Protein AF-A0A8T3KQ32-F1 (afdb_monomer_lite)

Sequence (77 aa):
MYRNLIELIKSKRIQKGITLQNMAEKLGYKSKSSYYNVENGRVKVTLEQFINICKVLEFTKGEILKIAELFIDDEVA

pLDDT: mean 87.84, std 12.56, range [43.03, 98.06]

Structure (mmCIF, N/CA/C/O backbone):
data_AF-A0A8T3KQ32-F1
#
_entry.id   AF-A0A8T3KQ32-F1
#
loop_
_atom_site.group_PDB
_atom_site.id
_atom_site.type_symbol
_atom_site.label_atom_id
_atom_site.label_alt_id
_atom_site.label_comp_id
_atom_site.label_asym_id
_atom_site.label_entity_id
_atom_site.label_seq_id
_atom_site.pdbx_PDB_ins_code
_atom_site.Cartn_x
_atom_site.Cartn_y
_atom_site.Cartn_z
_atom_site.occupancy
_atom_site.B_iso_or_equiv
_atom_site.auth_seq_id
_atom_site.auth_comp_id
_atom_site.auth_asym_id
_atom_site.auth_atom_id
_atom_site.pdbx_PDB_model_num
ATOM 1 N N . MET A 1 1 ? 13.526 6.906 -8.322 1.00 60.62 1 MET A N 1
ATOM 2 C CA . MET A 1 1 ? 12.770 5.983 -7.435 1.00 60.62 1 MET A CA 1
ATOM 3 C C . MET A 1 1 ? 11.344 5.912 -7.965 1.00 60.62 1 MET A C 1
ATOM 5 O O . MET A 1 1 ? 10.809 6.958 -8.298 1.00 60.62 1 MET A O 1
ATOM 9 N N . TYR A 1 2 ? 10.795 4.706 -8.101 1.00 73.81 2 TYR A N 1
ATOM 10 C CA . TYR A 1 2 ? 9.620 4.282 -8.887 1.00 73.81 2 TYR A CA 1
ATOM 11 C C . TYR A 1 2 ? 8.313 5.100 -8.728 1.00 73.81 2 TYR A C 1
ATOM 13 O O . TYR A 1 2 ? 7.320 4.612 -8.188 1.00 73.81 2 TYR A O 1
ATOM 21 N N . ARG A 1 3 ? 8.290 6.357 -9.185 1.00 78.25 3 ARG A N 1
ATOM 22 C CA . ARG A 1 3 ? 7.167 7.285 -8.972 1.00 78.25 3 ARG A CA 1
ATOM 23 C C . ARG A 1 3 ? 5.873 6.797 -9.638 1.00 78.25 3 ARG A C 1
ATOM 25 O O . ARG A 1 3 ? 4.838 6.789 -8.978 1.00 78.25 3 ARG A O 1
ATOM 32 N N . ASN A 1 4 ? 5.962 6.289 -10.867 1.00 81.62 4 ASN A N 1
ATOM 33 C CA . ASN A 1 4 ? 4.812 5.791 -11.635 1.00 81.62 4 ASN A CA 1
ATOM 34 C C . ASN A 1 4 ? 4.104 4.615 -10.936 1.00 81.62 4 ASN A C 1
ATOM 36 O O . ASN A 1 4 ? 2.877 4.583 -10.842 1.00 81.62 4 ASN A O 1
ATOM 40 N N . LEU A 1 5 ? 4.872 3.680 -10.364 1.00 82.38 5 LEU A N 1
ATOM 41 C CA . LEU A 1 5 ? 4.332 2.563 -9.583 1.00 82.38 5 LEU A CA 1
ATOM 42 C C . LEU A 1 5 ? 3.524 3.055 -8.375 1.00 82.38 5 LEU A C 1
ATOM 44 O O . LEU A 1 5 ? 2.421 2.576 -8.104 1.00 82.38 5 LEU A O 1
ATOM 48 N N . ILE A 1 6 ? 4.097 3.998 -7.628 1.00 88.06 6 ILE A N 1
ATOM 49 C CA . ILE A 1 6 ? 3.504 4.521 -6.397 1.00 88.06 6 ILE A CA 1
ATOM 50 C C . ILE A 1 6 ? 2.192 5.250 -6.700 1.00 88.06 6 ILE A C 1
ATOM 52 O O . ILE A 1 6 ? 1.195 5.049 -6.002 1.00 88.06 6 ILE A O 1
ATOM 56 N N . GLU A 1 7 ? 2.172 6.059 -7.759 1.00 87.81 7 GLU A N 1
ATOM 57 C CA . GLU A 1 7 ? 0.973 6.764 -8.212 1.00 87.81 7 GLU A CA 1
ATOM 58 C C . GLU A 1 7 ? -0.139 5.800 -8.622 1.00 87.81 7 GLU A C 1
ATOM 60 O O . GLU A 1 7 ? -1.303 6.019 -8.273 1.00 87.81 7 GLU A O 1
ATOM 65 N N . LEU A 1 8 ? 0.204 4.694 -9.283 1.00 88.31 8 LEU A N 1
ATOM 66 C CA . LEU A 1 8 ? -0.778 3.690 -9.669 1.00 88.31 8 LEU A CA 1
ATOM 67 C C . LEU A 1 8 ? -1.361 2.947 -8.460 1.00 88.31 8 LEU A C 1
ATOM 69 O O . LEU A 1 8 ? -2.583 2.809 -8.369 1.00 88.31 8 LEU A O 1
ATOM 73 N N . ILE A 1 9 ? -0.520 2.510 -7.514 1.00 91.88 9 ILE A N 1
ATOM 74 C CA . ILE A 1 9 ? -0.972 1.876 -6.261 1.00 91.88 9 ILE A CA 1
ATOM 75 C C . ILE A 1 9 ? -1.952 2.800 -5.537 1.00 91.88 9 ILE A C 1
ATOM 77 O O . ILE A 1 9 ? -3.062 2.389 -5.187 1.00 91.88 9 ILE A O 1
ATOM 81 N N . LYS A 1 10 ? -1.566 4.069 -5.372 1.00 94.19 10 LYS A N 1
ATOM 82 C CA . LYS A 1 10 ? -2.379 5.082 -4.698 1.00 94.19 10 LYS A CA 1
ATOM 83 C C . LYS A 1 10 ? -3.698 5.320 -5.429 1.00 94.19 10 LYS A C 1
ATOM 85 O O . LYS A 1 10 ? -4.750 5.382 -4.792 1.00 94.19 10 LYS A O 1
ATOM 90 N N . SER A 1 11 ? -3.661 5.410 -6.756 1.00 93.50 11 SER A N 1
ATOM 91 C CA . SER A 1 11 ? -4.852 5.611 -7.586 1.00 93.50 11 SER A CA 1
ATOM 92 C C . SER A 1 11 ? -5.819 4.437 -7.470 1.00 93.50 11 SER A C 1
ATOM 94 O O . SER A 1 11 ? -7.002 4.648 -7.207 1.00 93.50 11 SER A O 1
ATOM 96 N N . LYS A 1 12 ? -5.325 3.196 -7.573 1.00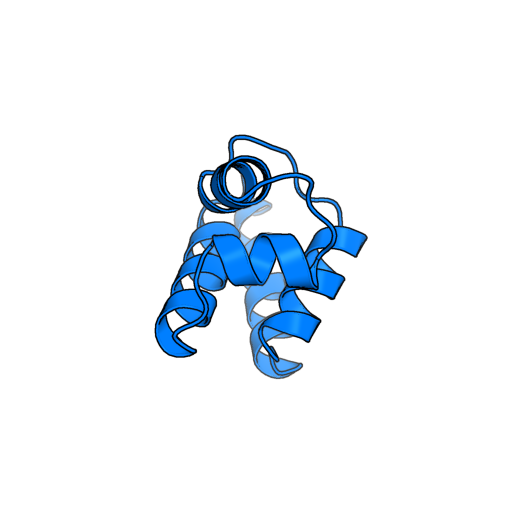 95.25 12 LYS A N 1
ATOM 97 C CA . LYS A 1 12 ? -6.146 1.990 -7.411 1.00 95.25 12 LYS A CA 1
ATOM 98 C C . LYS A 1 12 ? -6.749 1.913 -6.009 1.00 95.25 12 LYS A C 1
ATOM 100 O O . LYS A 1 12 ? -7.936 1.633 -5.871 1.00 95.25 12 LYS A O 1
ATOM 105 N N . ARG A 1 13 ? -5.971 2.223 -4.966 1.00 97.12 13 ARG A N 1
ATOM 106 C CA . ARG A 1 13 ? -6.477 2.277 -3.588 1.00 97.12 13 ARG A CA 1
ATOM 107 C C . ARG A 1 13 ? -7.641 3.260 -3.448 1.00 97.12 13 ARG A C 1
ATOM 109 O O . ARG A 1 13 ? -8.657 2.908 -2.850 1.00 97.12 13 ARG A O 1
ATOM 116 N N . ILE A 1 14 ? -7.496 4.470 -3.994 1.00 97.19 14 ILE A N 1
ATOM 117 C CA . ILE A 1 14 ? -8.537 5.508 -3.950 1.00 97.19 14 ILE A CA 1
ATOM 118 C C . ILE A 1 14 ? -9.785 5.058 -4.716 1.00 97.19 14 ILE A C 1
ATOM 120 O O . ILE A 1 14 ? -10.882 5.171 -4.178 1.00 97.19 14 ILE A O 1
ATOM 124 N N . GLN A 1 15 ? -9.631 4.481 -5.913 1.00 96.81 15 GLN A N 1
ATOM 125 C CA . GLN A 1 15 ? -10.750 3.953 -6.709 1.00 96.81 15 GLN A CA 1
ATOM 126 C C . GLN A 1 15 ? -11.550 2.876 -5.964 1.00 96.81 15 GLN A C 1
ATOM 128 O O . GLN A 1 15 ? -12.765 2.805 -6.106 1.00 96.81 15 GLN A O 1
ATOM 133 N N . LYS A 1 16 ? -10.886 2.061 -5.136 1.00 96.38 16 LYS A N 1
ATOM 134 C CA . LYS A 1 16 ? -11.545 1.032 -4.316 1.00 96.38 16 LYS A CA 1
ATOM 135 C C . LYS A 1 16 ? -12.117 1.553 -2.996 1.00 96.38 16 LYS A C 1
ATOM 137 O O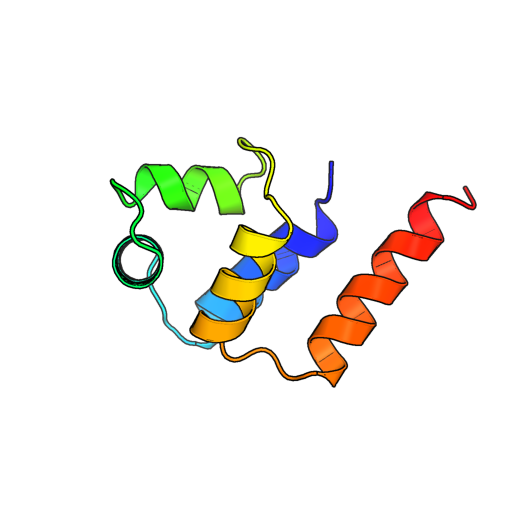 . LYS A 1 16 ? -12.646 0.763 -2.222 1.00 96.38 16 LYS A O 1
ATOM 142 N N . GLY A 1 17 ? -11.966 2.844 -2.695 1.00 97.31 17 GLY A N 1
ATOM 143 C CA . GLY A 1 17 ? -12.415 3.428 -1.428 1.00 97.31 17 GLY A CA 1
ATOM 144 C C . GLY A 1 17 ? -11.669 2.898 -0.197 1.00 97.31 17 GLY A C 1
ATOM 145 O O . GLY A 1 17 ? -12.152 3.039 0.923 1.00 97.31 17 GLY A O 1
ATOM 146 N N . ILE A 1 18 ? -10.493 2.284 -0.373 1.00 97.56 18 ILE A N 1
ATOM 147 C CA . ILE A 1 18 ? -9.732 1.697 0.734 1.00 97.56 18 ILE A CA 1
ATOM 148 C C . ILE A 1 18 ? -8.900 2.795 1.403 1.00 97.56 18 ILE A C 1
ATOM 150 O O . ILE A 1 18 ? -8.127 3.511 0.758 1.00 97.56 18 ILE A O 1
ATOM 154 N N . THR A 1 19 ? -9.023 2.951 2.719 1.00 98.06 19 THR A N 1
ATOM 155 C CA . THR A 1 19 ? -8.245 3.964 3.445 1.00 98.06 19 THR A CA 1
ATOM 156 C C . THR A 1 19 ? -6.794 3.519 3.665 1.00 98.06 19 THR A C 1
ATOM 158 O O . THR A 1 19 ? -6.469 2.332 3.626 1.00 98.06 19 THR A O 1
ATOM 161 N N . LEU A 1 20 ? -5.898 4.468 3.960 1.00 97.94 20 LEU A N 1
ATOM 162 C CA . LEU A 1 20 ? -4.516 4.157 4.360 1.00 97.94 20 LEU A CA 1
ATOM 163 C C . LEU A 1 20 ? -4.454 3.268 5.614 1.00 97.94 20 LEU A C 1
ATOM 165 O O . LEU A 1 20 ? -3.559 2.436 5.729 1.00 97.94 20 LEU A O 1
ATOM 169 N N . GLN A 1 21 ? -5.398 3.446 6.544 1.00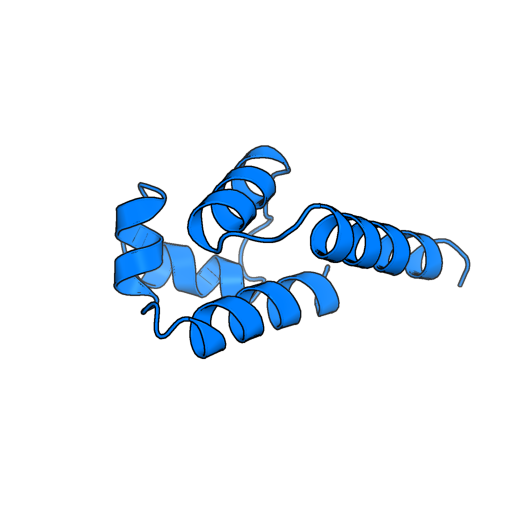 98.06 21 GLN A N 1
ATOM 170 C CA . GLN A 1 21 ? -5.497 2.629 7.753 1.00 98.06 21 GLN A CA 1
ATOM 171 C C . GLN A 1 21 ? -5.894 1.190 7.400 1.00 98.06 21 GLN A C 1
ATOM 173 O O . GLN A 1 21 ? -5.241 0.256 7.851 1.00 98.06 21 GLN A O 1
ATOM 178 N N . ASN A 1 22 ? -6.870 1.003 6.505 1.00 97.88 22 ASN A N 1
ATOM 179 C CA . ASN A 1 22 ? -7.264 -0.339 6.069 1.00 97.88 22 ASN A CA 1
ATOM 180 C C . ASN A 1 22 ? -6.147 -1.060 5.314 1.00 97.88 22 ASN A C 1
ATOM 182 O O . ASN A 1 22 ? -5.991 -2.267 5.469 1.00 97.88 22 ASN A O 1
ATOM 186 N N . MET A 1 23 ? -5.357 -0.344 4.508 1.00 97.94 23 MET A N 1
ATOM 187 C CA . MET A 1 23 ? -4.170 -0.936 3.885 1.00 97.94 23 MET A CA 1
ATOM 188 C C . MET A 1 23 ? -3.150 -1.375 4.928 1.00 97.94 23 MET A C 1
ATOM 190 O O . MET A 1 23 ? -2.619 -2.478 4.824 1.00 97.94 23 MET A O 1
ATOM 194 N N . ALA A 1 24 ? -2.896 -0.535 5.937 1.00 97.56 24 ALA A N 1
ATOM 195 C CA . ALA A 1 24 ? -1.982 -0.876 7.015 1.00 97.56 24 ALA A CA 1
ATOM 196 C C . ALA A 1 24 ? -2.420 -2.161 7.733 1.00 97.56 24 ALA A C 1
ATOM 198 O O . ALA A 1 24 ? -1.620 -3.081 7.866 1.00 97.56 24 ALA A O 1
ATOM 199 N N . GLU A 1 25 ? -3.698 -2.257 8.098 1.00 97.75 25 GLU A N 1
ATOM 200 C CA . GLU A 1 25 ? -4.290 -3.433 8.747 1.00 97.75 25 GLU A CA 1
ATOM 201 C C . GLU A 1 25 ? -4.203 -4.687 7.869 1.00 97.75 25 GLU A C 1
ATOM 203 O O . GLU A 1 25 ? -3.703 -5.718 8.312 1.00 97.75 25 GLU A O 1
ATOM 208 N N . LYS A 1 26 ? -4.629 -4.600 6.601 1.00 97.06 26 LYS A N 1
ATOM 209 C CA . LYS A 1 26 ? -4.652 -5.744 5.670 1.00 97.06 26 LYS A CA 1
ATOM 210 C C . LYS A 1 26 ? -3.262 -6.279 5.327 1.00 97.06 26 LYS A C 1
ATOM 212 O O . LYS A 1 26 ? -3.137 -7.444 4.968 1.00 97.06 26 LYS A O 1
ATOM 217 N N . LEU A 1 27 ? -2.237 -5.433 5.401 1.00 96.25 27 LEU A N 1
ATOM 218 C CA . LEU A 1 27 ? -0.855 -5.775 5.059 1.00 96.25 27 LEU A CA 1
ATOM 219 C C . LEU A 1 27 ? 0.032 -5.985 6.297 1.00 96.25 27 LEU A C 1
ATOM 221 O O . LEU A 1 27 ? 1.233 -6.199 6.151 1.00 96.25 27 LEU A O 1
ATOM 225 N N . GLY A 1 28 ? -0.532 -5.913 7.508 1.00 95.62 28 GLY A N 1
ATOM 226 C CA . GLY A 1 28 ? 0.205 -6.137 8.755 1.00 95.62 28 GLY A CA 1
ATOM 227 C C . GLY A 1 28 ? 1.200 -5.028 9.117 1.00 95.62 28 GLY A C 1
ATOM 228 O O . GLY A 1 28 ? 2.151 -5.263 9.862 1.00 95.62 28 GLY A O 1
ATOM 229 N N . TYR A 1 29 ? 1.016 -3.809 8.606 1.00 95.56 29 TYR A N 1
ATOM 230 C CA . TYR A 1 29 ? 1.827 -2.66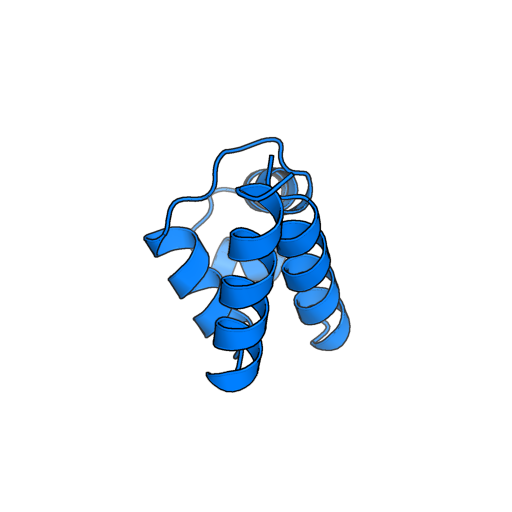7 9.017 1.00 95.56 29 TYR A CA 1
ATOM 231 C C . TYR A 1 29 ? 1.428 -2.174 10.411 1.00 95.56 29 TYR A C 1
ATOM 233 O O . TYR A 1 29 ? 0.256 -2.119 10.767 1.00 95.56 29 TYR A O 1
ATOM 241 N N . LYS A 1 30 ? 2.420 -1.694 11.171 1.00 93.62 30 LYS A N 1
ATOM 242 C CA . LYS A 1 30 ? 2.227 -1.193 12.543 1.00 93.62 30 LYS A CA 1
ATOM 243 C C . LYS A 1 30 ? 1.317 0.037 12.644 1.00 93.62 30 LYS A C 1
ATOM 245 O O . LYS A 1 30 ? 0.814 0.327 13.722 1.00 93.62 30 LYS A O 1
ATOM 250 N N . SER A 1 31 ? 1.171 0.816 11.570 1.00 96.50 31 SER A N 1
ATOM 251 C CA . SER A 1 31 ? 0.389 2.057 11.589 1.00 96.50 31 SER A CA 1
ATOM 252 C C . SER A 1 31 ? -0.019 2.520 10.190 1.00 96.50 31 SER A C 1
ATOM 254 O O . SER A 1 31 ? 0.658 2.213 9.204 1.00 96.50 31 SER A O 1
ATOM 256 N N . LYS A 1 32 ? -1.047 3.379 10.118 1.00 97.38 32 LYS A N 1
ATOM 257 C CA . LYS A 1 32 ? -1.368 4.191 8.930 1.00 97.38 32 LYS A CA 1
ATOM 258 C C . LYS A 1 32 ? -0.131 4.875 8.344 1.00 97.38 32 LYS A C 1
ATOM 260 O O . LYS A 1 32 ? 0.057 4.870 7.131 1.00 97.38 32 LYS A O 1
ATOM 265 N N . SER A 1 33 ? 0.702 5.473 9.197 1.00 97.06 33 SER A N 1
ATOM 266 C CA . SER A 1 33 ? 1.894 6.222 8.781 1.00 97.06 33 SER A CA 1
ATOM 267 C C . SER A 1 33 ? 2.926 5.331 8.089 1.00 97.06 33 SER A C 1
ATOM 269 O O . SER A 1 33 ? 3.578 5.762 7.141 1.00 97.06 33 SER A O 1
ATOM 271 N N . SER A 1 34 ? 3.039 4.068 8.510 1.00 95.31 34 SER A N 1
ATOM 272 C CA . SER A 1 34 ? 3.910 3.083 7.864 1.00 95.31 34 SER A CA 1
ATOM 273 C C . SER A 1 34 ? 3.497 2.843 6.410 1.00 95.31 34 SER A C 1
ATOM 275 O O . SER A 1 34 ? 4.352 2.880 5.529 1.00 95.31 34 SER A O 1
ATOM 277 N N . TYR A 1 35 ? 2.196 2.682 6.141 1.00 96.94 35 TYR A N 1
ATOM 278 C CA . TYR A 1 35 ? 1.701 2.534 4.770 1.00 96.94 35 TYR A CA 1
ATOM 279 C C . TYR A 1 35 ? 1.717 3.859 3.988 1.00 96.94 35 TYR A C 1
ATOM 281 O O . TYR A 1 35 ? 2.049 3.887 2.808 1.00 96.94 35 TYR A O 1
ATOM 289 N N . TYR A 1 36 ? 1.456 4.992 4.645 1.00 96.62 36 TYR A N 1
ATOM 290 C CA . TYR A 1 36 ? 1.616 6.313 4.032 1.00 96.62 36 TYR A CA 1
ATOM 291 C C . TYR A 1 36 ? 3.032 6.512 3.470 1.00 96.62 36 TYR A C 1
ATOM 293 O O . TYR A 1 36 ? 3.184 7.015 2.361 1.00 96.62 36 TYR A O 1
ATOM 301 N N . ASN A 1 37 ? 4.075 6.083 4.185 1.00 94.62 37 ASN A N 1
ATOM 302 C CA . ASN A 1 37 ? 5.450 6.199 3.699 1.00 94.62 37 ASN A CA 1
ATOM 303 C C . ASN A 1 37 ? 5.698 5.392 2.413 1.00 94.62 37 ASN A C 1
ATOM 305 O O . ASN A 1 37 ? 6.499 5.830 1.586 1.00 94.62 37 ASN A O 1
ATOM 309 N N . VAL A 1 38 ? 4.991 4.271 2.217 1.00 93.44 38 VAL A N 1
ATOM 310 C CA . VAL A 1 38 ? 5.014 3.491 0.968 1.00 93.44 38 VAL A CA 1
ATOM 311 C C . VAL A 1 38 ? 4.441 4.323 -0.180 1.00 93.44 38 VAL A C 1
ATOM 313 O O . VAL A 1 38 ? 5.124 4.549 -1.175 1.00 93.44 38 VAL A O 1
ATOM 316 N N . GLU A 1 39 ? 3.234 4.876 -0.012 1.00 93.69 39 GLU A N 1
ATOM 317 C CA . GLU A 1 39 ? 2.567 5.688 -1.047 1.00 93.69 39 GLU A CA 1
ATOM 318 C C . GLU A 1 39 ? 3.212 7.060 -1.310 1.00 93.69 39 GLU A C 1
ATOM 320 O O . GLU A 1 39 ? 2.784 7.788 -2.204 1.00 93.69 39 GLU A O 1
ATOM 325 N N . ASN A 1 40 ? 4.223 7.444 -0.530 1.00 91.94 40 ASN A N 1
ATOM 326 C CA . ASN A 1 40 ? 4.975 8.686 -0.721 1.00 91.94 40 ASN A CA 1
ATOM 327 C C . ASN A 1 40 ? 6.441 8.435 -1.100 1.00 91.94 40 ASN A C 1
ATOM 329 O O . ASN A 1 40 ? 7.229 9.378 -1.114 1.00 91.94 40 ASN A O 1
ATOM 333 N N . GLY A 1 41 ? 6.826 7.183 -1.371 1.00 89.06 41 GLY A N 1
ATOM 334 C CA . GLY A 1 41 ? 8.188 6.839 -1.791 1.00 89.06 41 GLY A CA 1
ATOM 335 C C . GLY A 1 41 ? 9.252 7.115 -0.733 1.00 89.06 41 GLY A C 1
ATOM 336 O O . GLY A 1 41 ? 10.414 7.321 -1.060 1.00 89.06 41 GLY A O 1
ATOM 337 N N . ARG A 1 42 ? 8.866 7.148 0.546 1.00 91.25 42 ARG A N 1
ATOM 338 C CA . ARG A 1 42 ? 9.788 7.376 1.671 1.00 91.25 42 ARG A CA 1
ATOM 339 C C . ARG A 1 42 ? 10.458 6.092 2.147 1.00 91.25 42 ARG A C 1
ATOM 341 O O . ARG A 1 42 ? 11.391 6.144 2.939 1.00 91.25 42 ARG A O 1
ATOM 348 N N . VAL A 1 43 ? 9.964 4.944 1.690 1.00 90.12 43 VAL A N 1
ATOM 349 C CA . VAL A 1 43 ? 10.526 3.622 1.967 1.00 90.12 43 VAL A CA 1
ATOM 350 C C . VAL A 1 43 ? 10.643 2.833 0.672 1.00 90.12 43 VAL A C 1
ATOM 352 O O . VAL A 1 43 ? 9.818 2.970 -0.233 1.00 90.12 43 VAL A O 1
ATOM 355 N N . LYS A 1 44 ? 11.677 1.995 0.587 1.00 86.38 44 LYS A N 1
ATOM 356 C CA . LYS A 1 44 ? 11.856 1.069 -0.530 1.00 86.38 44 LYS A CA 1
ATOM 357 C C . LYS A 1 44 ? 10.833 -0.064 -0.395 1.00 86.38 44 LYS A C 1
ATOM 359 O O . LYS A 1 44 ? 10.680 -0.617 0.691 1.00 86.38 44 LYS A O 1
ATOM 364 N N . VAL A 1 45 ? 10.144 -0.387 -1.484 1.00 87.50 45 VAL A N 1
ATOM 365 C CA . VAL A 1 45 ? 9.149 -1.468 -1.534 1.00 87.50 45 VAL A CA 1
ATOM 366 C C . VAL A 1 45 ? 9.831 -2.732 -2.038 1.00 87.50 45 VAL A C 1
ATOM 368 O O . VAL A 1 45 ? 10.480 -2.703 -3.083 1.00 87.50 45 VAL A O 1
ATOM 371 N N . THR A 1 46 ? 9.721 -3.832 -1.295 1.00 89.25 46 THR A N 1
ATOM 372 C CA . THR A 1 46 ? 10.211 -5.141 -1.751 1.00 89.25 46 THR A CA 1
ATOM 373 C C . THR A 1 46 ? 9.233 -5.773 -2.745 1.00 89.25 46 THR A C 1
ATOM 375 O O . THR A 1 46 ? 8.048 -5.435 -2.762 1.00 89.25 46 THR A O 1
ATOM 378 N N . LEU A 1 47 ? 9.700 -6.734 -3.551 1.00 87.31 47 LEU A N 1
ATOM 379 C CA . LEU A 1 47 ? 8.832 -7.472 -4.478 1.00 87.31 47 LEU A CA 1
ATOM 380 C C . LEU A 1 47 ? 7.670 -8.165 -3.747 1.00 87.31 47 LEU A C 1
ATOM 382 O O . LEU A 1 47 ? 6.532 -8.122 -4.202 1.00 87.31 47 LEU A O 1
ATOM 386 N N . GLU A 1 48 ? 7.938 -8.755 -2.583 1.00 91.75 48 GLU A N 1
ATOM 387 C CA . GLU A 1 48 ? 6.911 -9.395 -1.758 1.00 91.75 48 GLU A CA 1
ATOM 388 C C . GLU A 1 48 ? 5.849 -8.393 -1.279 1.00 91.75 48 GLU A C 1
ATOM 390 O O . GLU A 1 48 ? 4.650 -8.647 -1.400 1.00 91.75 48 GLU A O 1
ATOM 395 N N . GLN A 1 49 ? 6.274 -7.223 -0.789 1.00 91.81 49 GLN A N 1
ATOM 396 C CA . GLN A 1 49 ? 5.353 -6.157 -0.387 1.00 91.81 49 GLN A CA 1
ATOM 397 C C . GLN A 1 49 ? 4.503 -5.687 -1.565 1.00 91.81 49 GLN A C 1
ATOM 399 O O . GLN A 1 49 ? 3.293 -5.525 -1.414 1.00 91.81 49 GLN A O 1
ATOM 404 N N . PHE A 1 50 ? 5.114 -5.513 -2.737 1.00 90.75 50 PHE A N 1
ATOM 405 C CA . PHE A 1 50 ? 4.399 -5.159 -3.956 1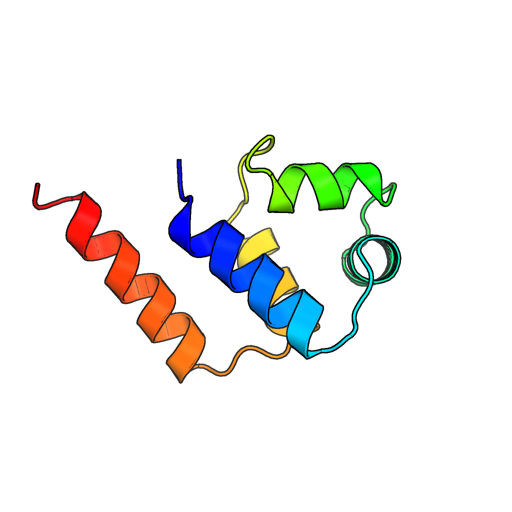.00 90.75 50 PHE A CA 1
ATOM 406 C C . PHE A 1 50 ? 3.337 -6.209 -4.313 1.00 90.75 50 PHE A C 1
ATOM 408 O O . PHE A 1 50 ? 2.172 -5.858 -4.493 1.00 90.75 50 PHE A O 1
ATOM 415 N N . ILE A 1 51 ? 3.692 -7.497 -4.313 1.00 91.56 51 ILE A N 1
ATOM 416 C CA . ILE A 1 51 ? 2.751 -8.597 -4.574 1.00 91.56 51 ILE A CA 1
ATOM 417 C C . ILE A 1 51 ? 1.585 -8.575 -3.575 1.00 91.56 51 ILE A C 1
ATOM 419 O O . ILE A 1 51 ? 0.428 -8.728 -3.971 1.00 91.56 51 ILE A O 1
ATOM 423 N N . ASN A 1 52 ? 1.858 -8.362 -2.288 1.00 95.31 52 ASN A N 1
ATOM 424 C CA . ASN A 1 52 ? 0.816 -8.313 -1.261 1.00 95.31 52 ASN A CA 1
ATOM 425 C C . ASN A 1 52 ? -0.106 -7.097 -1.431 1.00 95.31 52 ASN A C 1
ATOM 427 O O . ASN A 1 52 ? -1.326 -7.235 -1.321 1.00 95.31 52 ASN A O 1
ATOM 431 N N . ILE A 1 53 ? 0.444 -5.931 -1.783 1.00 95.06 53 ILE A N 1
ATOM 432 C CA . ILE A 1 53 ? -0.340 -4.741 -2.139 1.00 95.06 53 ILE A CA 1
ATOM 433 C C . ILE A 1 53 ? -1.237 -5.037 -3.345 1.00 95.06 53 ILE A C 1
ATOM 435 O O . ILE A 1 53 ? -2.432 -4.743 -3.297 1.00 95.06 53 ILE A O 1
ATOM 439 N N . CYS A 1 54 ? -0.697 -5.661 -4.396 1.00 93.88 54 CYS A N 1
ATOM 440 C CA . CYS A 1 54 ? -1.462 -6.037 -5.582 1.00 93.88 54 CYS A CA 1
ATOM 441 C C . CYS A 1 54 ? -2.626 -6.972 -5.250 1.00 93.88 54 CYS A C 1
ATOM 443 O O . CYS A 1 54 ? -3.722 -6.774 -5.768 1.00 93.88 54 CYS A O 1
ATOM 445 N N .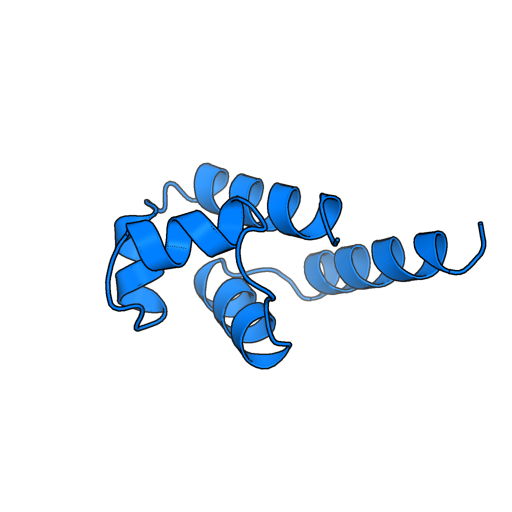 LYS A 1 55 ? -2.417 -7.949 -4.359 1.00 94.81 55 LYS A N 1
ATOM 446 C CA . LYS A 1 55 ? -3.477 -8.853 -3.889 1.00 94.81 55 LYS A CA 1
ATOM 447 C C . LYS A 1 55 ? -4.576 -8.101 -3.137 1.00 94.81 55 LYS A C 1
ATOM 449 O O . LYS A 1 55 ? -5.743 -8.263 -3.466 1.00 94.81 55 LYS A O 1
ATOM 454 N N . VAL A 1 56 ? -4.218 -7.246 -2.175 1.00 96.56 56 VAL A N 1
ATOM 455 C CA . VAL A 1 56 ? -5.192 -6.461 -1.387 1.00 96.56 56 VAL A CA 1
ATOM 456 C C . VAL A 1 56 ? -6.000 -5.504 -2.264 1.00 96.56 56 VAL A C 1
ATOM 458 O O . VAL A 1 56 ? -7.202 -5.323 -2.068 1.00 96.56 56 VAL A O 1
ATOM 461 N N . LEU A 1 57 ? -5.346 -4.891 -3.247 1.00 96.06 57 LEU A N 1
ATOM 462 C CA . LEU A 1 57 ? -5.984 -3.983 -4.194 1.00 96.06 57 LEU A CA 1
ATOM 463 C C . LEU A 1 57 ? -6.637 -4.715 -5.376 1.00 96.06 57 LEU A C 1
ATOM 465 O O . LEU A 1 57 ? -7.263 -4.064 -6.207 1.00 96.06 57 LEU A O 1
ATOM 469 N N . GLU A 1 58 ? -6.578 -6.049 -5.413 1.00 95.44 58 GLU A N 1
ATOM 470 C CA . GLU A 1 58 ? -7.099 -6.916 -6.481 1.00 95.44 58 GLU A CA 1
ATOM 471 C C . GLU A 1 58 ? -6.700 -6.411 -7.873 1.00 95.44 58 GLU A C 1
ATOM 473 O O . GLU A 1 58 ? -7.530 -6.215 -8.761 1.00 95.44 58 GLU A O 1
ATOM 478 N N . PHE A 1 59 ? -5.407 -6.150 -8.052 1.00 93.75 59 PHE A N 1
ATOM 479 C CA . PHE A 1 59 ? -4.868 -5.906 -9.380 1.00 93.75 59 PHE A CA 1
ATOM 480 C C . PHE A 1 59 ? -5.047 -7.150 -10.247 1.00 93.75 59 PHE A C 1
ATOM 482 O O . PHE A 1 59 ? -4.752 -8.276 -9.837 1.00 93.75 59 PHE A O 1
ATOM 489 N N . THR A 1 60 ? -5.491 -6.937 -11.478 1.00 92.06 60 THR A N 1
ATOM 490 C CA . THR A 1 60 ? -5.518 -7.988 -12.491 1.00 92.06 60 THR A CA 1
ATOM 491 C C . THR A 1 60 ? -4.107 -8.267 -13.008 1.00 92.06 60 THR A C 1
ATOM 493 O O . THR A 1 60 ? -3.218 -7.416 -12.952 1.00 92.06 60 THR A O 1
ATOM 496 N N . LYS A 1 61 ? -3.897 -9.459 -13.581 1.00 87.44 61 LYS A N 1
ATOM 497 C CA . LYS A 1 61 ? -2.615 -9.808 -14.218 1.00 87.44 61 LYS A CA 1
ATOM 498 C C . LYS A 1 61 ? -2.222 -8.809 -15.314 1.00 87.44 61 LYS A C 1
ATOM 500 O O . LYS A 1 61 ? -1.052 -8.466 -15.412 1.00 87.44 61 LYS A O 1
ATOM 505 N N . GLY A 1 62 ? -3.192 -8.327 -16.097 1.00 88.06 62 GLY A N 1
ATOM 506 C CA . GLY A 1 62 ? -2.951 -7.344 -17.157 1.00 88.06 62 GLY A CA 1
ATOM 507 C C . GLY A 1 62 ? -2.476 -5.995 -16.616 1.00 88.06 62 GLY A C 1
ATOM 508 O O . GLY A 1 62 ? -1.534 -5.418 -17.147 1.00 88.06 62 GLY A O 1
ATOM 509 N N . GLU A 1 63 ? -3.059 -5.518 -15.513 1.00 87.25 63 GLU A N 1
ATOM 510 C CA . GLU A 1 63 ? -2.591 -4.287 -14.867 1.00 87.25 63 GLU A CA 1
ATOM 511 C C . GLU A 1 63 ? -1.178 -4.443 -14.289 1.00 87.25 63 GLU A C 1
ATOM 513 O O . GLU A 1 63 ? -0.377 -3.518 -14.390 1.00 87.25 63 GLU A O 1
ATOM 518 N N . ILE A 1 64 ? -0.846 -5.610 -13.725 1.00 84.31 64 ILE A N 1
ATOM 519 C CA . ILE A 1 64 ? 0.507 -5.901 -13.221 1.00 84.31 64 ILE A CA 1
ATOM 520 C C . ILE A 1 64 ? 1.524 -5.968 -14.366 1.00 84.31 64 ILE A C 1
ATOM 522 O O . ILE A 1 64 ? 2.635 -5.467 -14.220 1.00 84.31 64 ILE A O 1
ATOM 526 N N . LEU A 1 65 ? 1.161 -6.552 -15.510 1.00 84.75 65 LEU A N 1
ATOM 527 C CA . LEU A 1 65 ? 2.044 -6.606 -16.675 1.00 84.75 65 LEU A CA 1
ATOM 528 C C . LEU A 1 65 ? 2.327 -5.203 -17.224 1.00 84.75 65 LEU A C 1
ATOM 530 O O . LEU A 1 65 ? 3.481 -4.861 -17.448 1.00 84.75 65 LEU A O 1
ATOM 534 N N . LYS A 1 66 ? 1.298 -4.354 -17.312 1.00 81.19 66 LYS A N 1
ATOM 535 C CA . LYS A 1 66 ? 1.454 -2.949 -17.710 1.00 81.19 66 LYS A CA 1
ATOM 536 C C . LYS A 1 66 ? 2.389 -2.177 -16.773 1.00 81.19 66 LYS A C 1
ATOM 538 O O . LYS A 1 66 ? 3.155 -1.332 -17.214 1.00 81.19 66 LYS A O 1
ATOM 543 N N . ILE A 1 67 ? 2.340 -2.467 -15.471 1.00 76.94 67 ILE A N 1
ATOM 544 C CA . ILE A 1 67 ? 3.296 -1.922 -14.497 1.00 76.94 67 ILE A CA 1
ATOM 545 C C . ILE A 1 67 ? 4.722 -2.376 -14.820 1.00 76.94 67 ILE A C 1
ATOM 547 O O . ILE A 1 67 ? 5.632 -1.558 -14.763 1.00 76.94 67 ILE A O 1
ATOM 551 N N . ALA A 1 68 ? 4.913 -3.661 -15.138 1.00 77.44 68 ALA A N 1
ATOM 552 C CA . ALA A 1 68 ? 6.218 -4.227 -15.471 1.00 77.44 68 ALA A CA 1
ATOM 553 C C . ALA A 1 68 ? 6.831 -3.573 -16.722 1.00 77.44 68 ALA A C 1
ATOM 555 O O . ALA A 1 68 ? 8.016 -3.258 -16.722 1.00 77.44 68 ALA A O 1
ATOM 556 N N . GLU A 1 69 ? 6.013 -3.313 -17.743 1.00 78.50 69 GLU A N 1
ATOM 557 C CA . GLU A 1 69 ? 6.418 -2.640 -18.985 1.00 78.50 69 GLU A CA 1
ATOM 558 C C . GLU A 1 69 ? 6.935 -1.216 -18.730 1.00 78.50 69 GLU A C 1
ATOM 560 O O . GLU A 1 69 ? 7.976 -0.844 -19.260 1.00 78.50 69 GLU A O 1
ATOM 565 N N . LEU A 1 70 ? 6.295 -0.458 -17.828 1.00 72.50 70 LEU A N 1
ATOM 566 C CA . LEU A 1 70 ? 6.724 0.902 -17.461 1.00 72.50 70 LEU A CA 1
ATOM 567 C C . LEU A 1 70 ? 8.109 0.967 -16.793 1.00 72.50 70 LEU A C 1
ATOM 569 O O . LEU A 1 70 ? 8.663 2.056 -16.675 1.00 72.50 70 LEU A O 1
ATOM 573 N N . PHE A 1 71 ? 8.653 -0.155 -16.309 1.00 70.81 71 PHE A N 1
ATOM 574 C CA . PHE A 1 71 ? 10.015 -0.206 -15.766 1.00 70.81 71 PHE A CA 1
ATOM 575 C C . PHE A 1 71 ? 11.081 -0.454 -16.831 1.00 70.81 71 PHE A C 1
ATOM 577 O O . PHE A 1 71 ? 12.246 -0.173 -16.572 1.00 70.81 71 PHE A O 1
ATOM 584 N N . ILE A 1 72 ? 10.702 -0.990 -17.994 1.00 63.88 72 ILE A N 1
ATOM 585 C CA . ILE A 1 72 ? 11.645 -1.307 -19.073 1.00 63.88 72 ILE A CA 1
ATOM 586 C C . ILE A 1 72 ? 12.077 -0.018 -19.785 1.00 63.88 72 ILE A C 1
ATOM 588 O O . ILE A 1 72 ? 13.232 0.105 -20.179 1.00 63.88 72 ILE A O 1
ATOM 592 N N . ASP A 1 73 ? 11.191 0.977 -19.865 1.00 54.78 73 ASP A N 1
ATOM 593 C CA . ASP A 1 73 ? 11.474 2.249 -20.541 1.00 54.78 73 ASP A CA 1
ATOM 594 C C . ASP A 1 73 ? 12.470 3.151 -19.779 1.00 54.78 73 ASP A C 1
ATOM 596 O O . ASP A 1 73 ? 13.142 3.974 -20.397 1.00 54.78 73 ASP A O 1
ATOM 600 N N . ASP A 1 74 ? 12.622 2.976 -18.459 1.00 54.25 74 ASP A N 1
ATOM 601 C CA . ASP A 1 74 ? 13.573 3.744 -17.629 1.00 54.25 74 ASP A CA 1
ATOM 602 C C . ASP A 1 74 ? 15.035 3.241 -17.758 1.00 54.25 74 ASP A C 1
ATOM 604 O O . ASP A 1 74 ? 15.950 3.932 -17.312 1.00 54.25 74 ASP A O 1
ATOM 608 N N . GLU A 1 75 ? 15.285 2.059 -18.347 1.00 53.44 75 GLU A N 1
ATOM 609 C CA . GLU A 1 75 ? 16.644 1.515 -18.576 1.00 53.44 75 GLU A CA 1
ATOM 610 C C . GLU A 1 75 ? 17.199 1.794 -19.988 1.00 53.44 75 GLU A C 1
ATOM 612 O O . GLU A 1 75 ? 18.371 1.517 -20.249 1.00 53.44 75 GLU A O 1
ATOM 617 N N . VAL A 1 76 ? 16.396 2.362 -20.899 1.00 50.84 76 VAL A N 1
ATOM 618 C CA . VAL A 1 76 ? 16.786 2.631 -22.304 1.00 50.84 76 VAL A CA 1
ATOM 619 C C . VAL A 1 76 ? 16.951 4.138 -22.592 1.00 50.84 76 VAL A C 1
ATOM 621 O O . VAL A 1 76 ? 17.107 4.535 -23.747 1.00 50.84 76 VAL A O 1
ATOM 624 N N . ALA A 1 77 ? 16.957 4.986 -21.557 1.00 43.03 77 ALA A N 1
ATOM 625 C CA . ALA A 1 77 ? 17.122 6.441 -21.662 1.00 43.03 77 ALA A CA 1
ATOM 626 C C . ALA A 1 77 ? 18.444 6.945 -21.060 1.00 43.03 77 ALA A C 1
ATOM 628 O O . ALA A 1 77 ? 18.823 6.479 -19.962 1.00 43.03 77 ALA A O 1
#

Secondary structure (DSSP, 8-state):
--HHHHHHHHHHHHHTT--HHHHHHHTT-S-HHHHHHHHTTSSPPPHHHHHHHHHHTT--HHHHHHHHHHHHGGG--

Foldseek 3Di:
DLLVLLVVLVVLCVVVVHQLQNLCVQLVHPGSVRSVCSSVVVDDADPVNSVSSCVVSVPDPVNVVVSVVVVVVVVVD

Radius of gyration: 12.39 Å; chains: 1; bounding box: 30×18×35 Å